Protein AF-S4PIY3-F1 (afdb_monomer)

Secondary structure (DSSP, 8-state):
----EEEEE-----SSPPEEEEEEEEEETTEEEEEEP-TTT-TTEEEETTEEEEES--TTTS-SEEEEEEEETTEEE-

Mean predicted aligned error: 3.89 Å

Solvent-accessible surface area (backbone atoms only — not comparable to full-atom values): 4855 Å² total; per-residue (Å²): 133,86,80,62,58,51,77,49,78,52,87,81,87,56,90,62,71,53,49,62,48,44,25,40,43,47,69,60,90,90,44,81,42,75,46,74,66,52,45,88,81,40,79,46,40,45,80,54,96,42,27,43,32,37,49,67,70,44,77,83,82,64,69,62,54,73,46,54,36,43,36,38,99,87,49,73,48,113

InterPro domains:
  IPR003598 Immunoglobulin subtype 2 [SM00408] (1-75)
  IPR007110 Immunoglobulin-like domain [PS50835] (1-78)
  IPR013783 Immunoglobulin-like fold [G3DSA:2.60.40.10] (1-78)
  IPR036179 Immunoglobulin-like domain superfamily [SSF48726] (4-76)
  IPR051427 Nectin and Nectin-like [PTHR23277] (2-75)

Organism: NCBI:txid116150

Foldseek 3Di:
DDQQKDKDADDDDDVVFWDKWKWWWDDDPNDTDTHTDDCVVPVQWDDDPRMTMGGNDDCVPPPTDMDMWTDDPVGIDD

Radius of gyration: 13.75 Å; Cα contacts (8 Å, |Δi|>4): 126; chains: 1; bounding box: 36×19×43 Å

Sequence (78 aa):
MKKNHVQLTCIAGGYPAPTYKWFREDYQVDNPIFTEIDPLSDSRFILSGGTLMIDKPDAENDNAKYHCTATNKFGVIR

Structure (mmCIF, N/CA/C/O backbone):
data_AF-S4PIY3-F1
#
_entry.id   AF-S4PIY3-F1
#
loop_
_atom_site.group_PDB
_atom_site.id
_atom_site.type_symbol
_atom_site.label_atom_id
_atom_site.label_alt_id
_atom_site.label_comp_id
_atom_site.label_asym_id
_atom_site.label_entity_id
_atom_site.label_seq_id
_atom_site.pdbx_PDB_ins_code
_atom_site.Cartn_x
_atom_site.Cartn_y
_atom_site.Cartn_z
_atom_site.occupancy
_atom_site.B_iso_or_equiv
_atom_site.auth_seq_id
_atom_site.auth_comp_id
_atom_site.auth_asym_id
_atom_site.auth_atom_id
_atom_site.pdbx_PDB_model_num
ATOM 1 N N . MET A 1 1 ? -13.059 -5.994 -25.109 1.00 44.59 1 MET A N 1
ATOM 2 C CA . MET A 1 1 ? -12.002 -5.006 -24.801 1.00 44.59 1 MET A CA 1
ATOM 3 C C . MET A 1 1 ? -11.332 -5.439 -23.506 1.00 44.59 1 MET A C 1
ATOM 5 O O . MET A 1 1 ? -12.022 -5.515 -22.497 1.00 44.59 1 MET A O 1
ATOM 9 N N . LYS A 1 2 ? -10.056 -5.843 -23.533 1.00 53.41 2 LYS A N 1
ATOM 10 C CA . LYS A 1 2 ? -9.344 -6.244 -22.309 1.00 53.41 2 LYS A CA 1
ATOM 11 C C . LYS A 1 2 ? -9.049 -4.980 -21.501 1.00 53.41 2 LYS A C 1
ATOM 13 O O . LYS A 1 2 ? -8.363 -4.096 -22.001 1.00 53.41 2 LYS A O 1
ATOM 18 N N . LYS A 1 3 ? -9.596 -4.876 -20.290 1.00 61.12 3 LYS A N 1
ATOM 19 C CA . LYS A 1 3 ? -9.147 -3.868 -19.327 1.00 61.12 3 LYS A CA 1
ATOM 20 C C . LYS A 1 3 ? -7.742 -4.285 -18.877 1.00 61.12 3 LYS A C 1
ATOM 22 O O . LYS A 1 3 ? -7.591 -5.406 -18.404 1.00 61.12 3 LYS A O 1
ATOM 27 N N . ASN A 1 4 ? -6.736 -3.438 -19.093 1.00 86.94 4 ASN A N 1
ATOM 28 C CA . ASN A 1 4 ? -5.351 -3.718 -18.707 1.00 86.94 4 ASN A CA 1
ATOM 29 C C . ASN A 1 4 ? -5.035 -3.021 -17.379 1.00 86.94 4 ASN A C 1
ATOM 31 O O . ASN A 1 4 ? -4.417 -1.963 -17.369 1.00 86.94 4 ASN A O 1
ATOM 35 N N . HIS A 1 5 ? -5.535 -3.580 -16.281 1.00 93.56 5 HIS A N 1
ATOM 36 C CA . HIS A 1 5 ? -5.231 -3.118 -14.930 1.00 93.56 5 HIS A CA 1
ATOM 37 C C . HIS A 1 5 ? -5.129 -4.317 -13.989 1.00 93.56 5 HIS A C 1
ATOM 39 O O . HIS A 1 5 ? -5.690 -5.382 -14.264 1.00 93.56 5 HIS A O 1
ATOM 45 N N . VAL A 1 6 ? -4.454 -4.119 -12.863 1.00 94.94 6 VAL A N 1
ATOM 46 C CA . VAL A 1 6 ? -4.408 -5.081 -11.755 1.00 94.94 6 VAL A CA 1
ATOM 47 C C . VAL A 1 6 ? -5.000 -4.450 -10.502 1.00 94.94 6 VAL A C 1
ATOM 49 O O . VAL A 1 6 ? -4.950 -3.231 -10.335 1.00 94.94 6 VAL A O 1
ATOM 52 N N . GLN A 1 7 ? -5.596 -5.273 -9.638 1.00 95.94 7 GLN A N 1
ATOM 53 C CA . GLN A 1 7 ? -6.172 -4.833 -8.368 1.00 95.94 7 GLN A CA 1
ATOM 54 C C . GLN A 1 7 ? -5.650 -5.694 -7.226 1.00 95.94 7 GLN A C 1
ATOM 56 O O . GLN A 1 7 ? -5.695 -6.922 -7.294 1.00 95.94 7 GLN A O 1
ATOM 61 N N . LEU A 1 8 ? -5.219 -5.035 -6.158 1.00 96.75 8 LEU A N 1
ATOM 62 C CA . LEU A 1 8 ? -4.829 -5.640 -4.895 1.00 96.75 8 LEU A CA 1
ATOM 63 C C . LEU A 1 8 ? -5.790 -5.128 -3.827 1.00 96.75 8 LEU A C 1
ATOM 65 O O . LEU A 1 8 ? -5.934 -3.922 -3.641 1.00 96.75 8 LEU A O 1
ATOM 69 N N . THR A 1 9 ? -6.495 -6.038 -3.161 1.00 97.19 9 THR A N 1
ATOM 70 C CA . THR A 1 9 ? -7.530 -5.679 -2.183 1.00 97.19 9 THR A CA 1
ATOM 71 C C . THR A 1 9 ? -7.094 -6.087 -0.789 1.00 97.19 9 THR A C 1
ATOM 73 O O . THR A 1 9 ? -6.728 -7.238 -0.564 1.00 97.19 9 THR A O 1
ATOM 76 N N . CYS A 1 10 ? -7.170 -5.143 0.144 1.00 96.56 10 CYS A N 1
ATOM 77 C CA . CYS A 1 10 ? -6.934 -5.362 1.561 1.00 96.56 10 CYS A CA 1
ATOM 78 C C . CYS A 1 10 ? -8.243 -5.182 2.328 1.00 96.56 10 CYS A C 1
ATOM 80 O O . CYS A 1 10 ? -8.958 -4.204 2.109 1.00 96.56 10 CYS A O 1
ATOM 82 N N . ILE A 1 11 ? -8.565 -6.128 3.212 1.00 95.75 11 ILE A N 1
ATOM 83 C CA . ILE A 1 11 ? -9.821 -6.136 3.966 1.00 95.75 11 ILE A CA 1
ATOM 84 C C . ILE A 1 11 ? -9.500 -6.259 5.452 1.00 95.75 11 ILE A C 1
ATOM 86 O O . ILE A 1 11 ? -8.905 -7.239 5.889 1.00 95.75 11 ILE A O 1
ATOM 90 N N . ALA A 1 12 ? -9.943 -5.275 6.227 1.00 96.06 12 ALA A N 1
ATOM 91 C CA . ALA A 1 12 ? -9.859 -5.253 7.677 1.00 96.06 12 ALA A CA 1
ATOM 92 C C . ALA A 1 12 ? -11.176 -4.748 8.282 1.00 96.06 12 ALA A C 1
ATOM 94 O O . ALA A 1 12 ? -11.819 -3.829 7.769 1.00 96.06 12 ALA A O 1
ATOM 95 N N . GLY A 1 13 ? -11.572 -5.354 9.401 1.00 94.81 13 GLY A N 1
ATOM 96 C CA . GLY A 1 13 ? -12.714 -4.927 10.205 1.00 94.81 13 GLY A CA 1
ATOM 97 C C . GLY A 1 13 ? -12.260 -4.186 11.459 1.00 94.81 13 GLY A C 1
ATOM 98 O O . GLY A 1 13 ? -11.238 -4.522 12.051 1.00 94.81 13 GLY A O 1
ATOM 99 N N . GLY A 1 14 ? -13.031 -3.191 11.892 1.00 95.38 14 GLY A N 1
ATOM 100 C CA . GLY A 1 14 ? -12.765 -2.469 13.133 1.00 95.38 14 GLY A CA 1
ATOM 101 C C . GLY A 1 14 ? -13.807 -1.393 13.417 1.00 95.38 14 GLY A C 1
ATOM 102 O O . GLY A 1 14 ? -14.481 -0.918 12.504 1.00 95.38 14 GLY A O 1
ATOM 103 N N . TYR A 1 15 ? -13.930 -1.004 14.688 1.00 95.75 15 TYR A N 1
ATOM 104 C CA . TYR A 1 15 ? -14.740 0.139 15.106 1.00 95.75 15 TYR A CA 1
ATOM 105 C C . TYR A 1 15 ? -13.894 1.101 15.955 1.00 95.75 15 TYR A C 1
ATOM 107 O O . TYR A 1 15 ? -13.465 0.713 17.043 1.00 95.75 15 TYR A O 1
ATOM 115 N N . PRO A 1 16 ? -13.646 2.349 15.512 1.00 97.06 16 PRO A N 1
ATOM 116 C CA . PRO A 1 16 ? -14.042 2.955 14.235 1.00 97.06 16 PRO A CA 1
ATOM 117 C C . PRO A 1 16 ? -13.496 2.219 13.005 1.00 97.06 16 PRO A C 1
ATOM 119 O O . PRO A 1 16 ? -12.490 1.511 13.108 1.00 97.06 16 PRO A O 1
ATOM 122 N N . ALA A 1 17 ? -14.163 2.410 11.862 1.00 96.38 17 ALA A N 1
ATOM 123 C CA . ALA A 1 17 ? -13.740 1.838 10.587 1.00 96.38 17 ALA A CA 1
ATOM 124 C C . ALA A 1 17 ? -12.290 2.252 10.267 1.00 96.38 17 ALA A C 1
ATOM 126 O O . ALA A 1 17 ? -11.947 3.424 10.460 1.00 96.38 17 ALA A O 1
ATOM 127 N N . PRO A 1 18 ? -11.432 1.317 9.821 1.00 97.31 18 PRO A N 1
ATOM 128 C CA . PRO A 1 18 ? -10.036 1.623 9.564 1.00 97.31 18 PRO A CA 1
ATOM 129 C C . PRO A 1 18 ? -9.853 2.415 8.265 1.00 97.31 18 PRO A C 1
ATOM 131 O O . PRO A 1 18 ? -10.624 2.283 7.313 1.00 97.31 18 PRO A O 1
ATOM 134 N N . THR A 1 19 ? -8.789 3.208 8.215 1.00 96.62 19 THR A N 1
ATOM 135 C CA . THR A 1 19 ? -8.250 3.799 6.989 1.00 96.62 19 THR A CA 1
ATOM 136 C C . THR A 1 19 ? -7.115 2.936 6.457 1.00 96.62 19 THR A C 1
ATOM 138 O O . THR A 1 19 ? -6.453 2.234 7.221 1.00 96.62 19 THR A O 1
ATOM 141 N N . TYR A 1 20 ? -6.893 2.981 5.144 1.00 97.06 20 TYR A N 1
ATOM 142 C CA . TYR A 1 20 ? -5.910 2.133 4.478 1.00 97.06 20 TYR A CA 1
ATOM 143 C C . TYR A 1 20 ? -4.793 2.956 3.856 1.00 97.06 20 TYR A C 1
ATOM 145 O O . TYR A 1 20 ? -5.047 4.013 3.277 1.00 97.06 20 TYR A O 1
ATOM 153 N N . LYS A 1 21 ? -3.578 2.420 3.922 1.00 97.00 21 LYS A N 1
ATOM 154 C CA . LYS A 1 21 ? -2.420 2.887 3.159 1.00 97.00 21 LYS A CA 1
ATOM 155 C C . LYS A 1 21 ? -1.791 1.711 2.436 1.00 97.00 21 LYS A C 1
ATOM 157 O O . LYS A 1 21 ? -1.866 0.586 2.922 1.00 97.00 21 LYS A O 1
ATOM 162 N N . TRP A 1 22 ? -1.173 1.977 1.295 1.00 97.81 22 TRP A N 1
ATOM 163 C CA . TRP A 1 22 ? -0.457 0.972 0.520 1.00 97.81 22 TRP A CA 1
ATOM 164 C C . TRP A 1 22 ? 1.011 1.339 0.416 1.00 97.81 22 TRP A C 1
ATOM 166 O O . TRP A 1 22 ? 1.360 2.509 0.305 1.00 97.81 22 TRP A O 1
ATOM 176 N N . PHE A 1 23 ? 1.858 0.322 0.451 1.00 97.12 23 PHE A N 1
ATOM 177 C CA . PHE A 1 23 ? 3.300 0.447 0.404 1.00 97.12 23 PHE A CA 1
ATOM 178 C C . PHE A 1 23 ? 3.847 -0.502 -0.643 1.00 97.12 23 PHE A C 1
ATOM 180 O O . PHE A 1 23 ? 3.442 -1.664 -0.708 1.00 97.12 23 PHE A O 1
ATOM 187 N N . ARG A 1 24 ? 4.806 -0.013 -1.415 1.00 95.81 24 ARG A N 1
ATOM 188 C CA . ARG A 1 24 ? 5.667 -0.837 -2.250 1.00 95.81 24 ARG A CA 1
ATOM 189 C C . ARG A 1 24 ? 6.902 -1.222 -1.441 1.00 95.81 24 ARG A C 1
ATOM 191 O O . ARG A 1 24 ? 7.477 -0.379 -0.757 1.00 95.81 24 ARG A O 1
ATOM 198 N N . GLU A 1 25 ? 7.263 -2.496 -1.478 1.00 95.12 25 GLU A N 1
ATOM 199 C CA . GLU A 1 25 ? 8.508 -3.017 -0.924 1.00 95.12 25 GLU A CA 1
ATOM 200 C C . GLU A 1 25 ? 9.545 -3.120 -2.041 1.00 95.12 25 GLU A C 1
ATOM 202 O O . GLU A 1 25 ? 9.391 -3.909 -2.975 1.00 95.12 25 GLU A O 1
ATOM 207 N N . ASP A 1 26 ? 10.604 -2.335 -1.899 1.00 92.12 26 ASP A N 1
ATOM 208 C CA . ASP A 1 26 ? 11.820 -2.413 -2.698 1.00 92.12 26 ASP A CA 1
ATOM 209 C C . ASP A 1 26 ? 12.976 -2.907 -1.815 1.00 92.12 26 ASP A C 1
ATOM 211 O O . ASP A 1 26 ? 12.864 -2.945 -0.588 1.00 92.12 26 ASP A O 1
ATOM 215 N N . TYR A 1 27 ? 14.106 -3.269 -2.418 1.00 89.19 27 TYR A N 1
ATOM 216 C CA . TYR A 1 27 ? 15.309 -3.676 -1.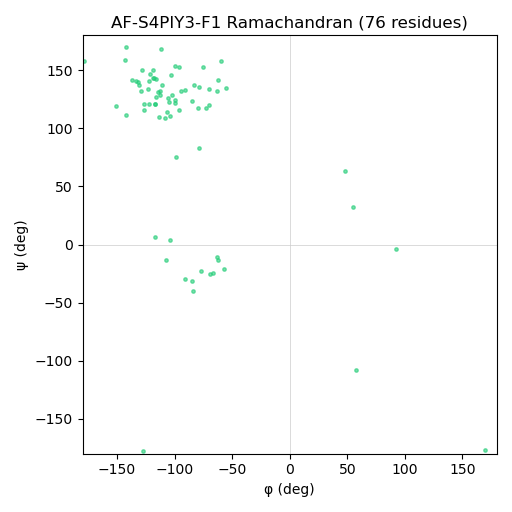687 1.00 89.19 27 TYR A CA 1
ATOM 217 C C . TYR A 1 27 ? 16.439 -2.685 -1.963 1.00 89.19 27 TYR A C 1
ATOM 219 O O . TYR A 1 27 ? 16.773 -2.422 -3.118 1.00 89.19 27 TYR A O 1
ATOM 227 N N . GLN A 1 28 ? 17.049 -2.146 -0.906 1.00 87.94 28 GLN A N 1
ATOM 228 C CA . GLN A 1 28 ? 18.361 -1.505 -1.004 1.00 87.94 28 GLN A CA 1
ATOM 229 C C . GLN A 1 28 ? 19.397 -2.413 -0.362 1.00 87.94 28 GLN A C 1
ATOM 231 O O . GLN A 1 28 ? 19.382 -2.635 0.852 1.00 87.94 28 GLN A O 1
ATOM 236 N N . VAL A 1 29 ? 20.308 -2.915 -1.198 1.00 87.75 29 VAL A N 1
ATOM 237 C CA . VAL A 1 29 ? 21.227 -3.997 -0.832 1.00 87.75 29 VAL A CA 1
ATOM 238 C C . VAL A 1 29 ? 20.392 -5.203 -0.382 1.00 87.75 29 VAL A C 1
ATOM 240 O O . VAL A 1 29 ? 19.684 -5.768 -1.210 1.00 87.75 29 VAL A O 1
ATOM 243 N N . ASP A 1 30 ? 20.373 -5.509 0.915 1.00 88.44 30 ASP A N 1
ATOM 244 C CA . ASP A 1 30 ? 19.629 -6.629 1.500 1.00 88.44 30 ASP A CA 1
ATOM 245 C C . ASP A 1 30 ? 18.534 -6.177 2.483 1.00 88.44 30 ASP A C 1
ATOM 247 O O . ASP A 1 30 ? 17.904 -7.003 3.142 1.00 88.44 30 ASP A O 1
ATOM 251 N N . ASN A 1 31 ? 18.291 -4.866 2.603 1.00 91.69 31 ASN A N 1
ATOM 252 C CA . ASN A 1 31 ? 17.280 -4.332 3.512 1.00 91.69 31 ASN A CA 1
ATOM 253 C C . ASN A 1 31 ? 16.008 -3.935 2.749 1.00 91.69 31 ASN A C 1
ATOM 255 O O . ASN A 1 31 ? 16.098 -3.165 1.784 1.00 91.69 31 ASN A O 1
ATOM 259 N N . PRO A 1 32 ? 14.822 -4.405 3.183 1.00 91.44 32 PRO A N 1
ATOM 260 C CA . PRO A 1 32 ? 13.567 -3.984 2.586 1.00 91.44 32 PRO A CA 1
ATOM 261 C C . PRO A 1 32 ? 13.274 -2.524 2.944 1.00 91.44 32 PRO A C 1
ATOM 263 O O . PRO A 1 32 ? 13.369 -2.111 4.103 1.00 91.44 32 PRO A O 1
ATOM 266 N N . ILE A 1 33 ? 12.881 -1.749 1.939 1.00 94.31 33 ILE A N 1
ATOM 267 C CA . ILE A 1 33 ? 12.402 -0.376 2.072 1.00 94.31 33 ILE A CA 1
ATOM 268 C C . ILE A 1 33 ? 10.941 -0.344 1.667 1.00 94.31 33 ILE A C 1
ATOM 270 O O . ILE A 1 33 ? 10.561 -0.844 0.612 1.00 94.31 33 ILE A O 1
ATOM 274 N N . PHE A 1 34 ? 10.124 0.274 2.513 1.00 94.31 34 PHE A N 1
ATOM 275 C CA . PHE A 1 34 ? 8.693 0.403 2.287 1.00 94.31 34 PHE A CA 1
ATOM 276 C C . PHE A 1 34 ? 8.352 1.846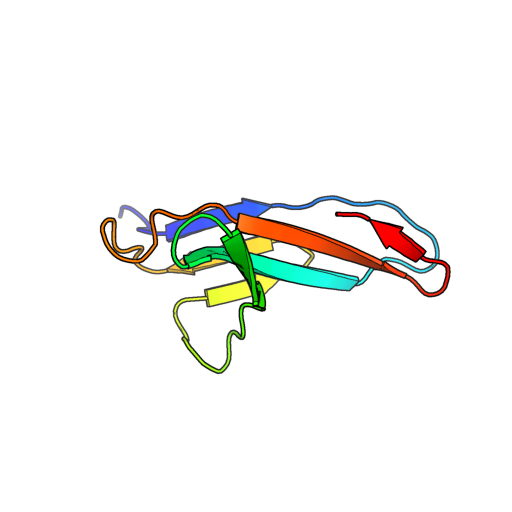 1.941 1.00 94.31 34 PHE A C 1
ATOM 278 O O . PHE A 1 34 ? 8.382 2.721 2.806 1.00 94.31 34 PHE A O 1
ATOM 285 N N . THR A 1 35 ? 7.998 2.079 0.684 1.00 95.44 35 THR A N 1
ATOM 286 C CA . THR A 1 35 ? 7.610 3.398 0.180 1.00 95.44 35 THR A CA 1
ATOM 287 C C . THR A 1 35 ? 6.091 3.480 0.130 1.00 95.44 35 THR A C 1
ATOM 289 O O . THR A 1 35 ? 5.455 2.643 -0.511 1.00 95.44 35 THR A O 1
ATOM 292 N N . GLU A 1 36 ? 5.495 4.454 0.824 1.00 96.69 36 GLU A N 1
ATOM 293 C CA 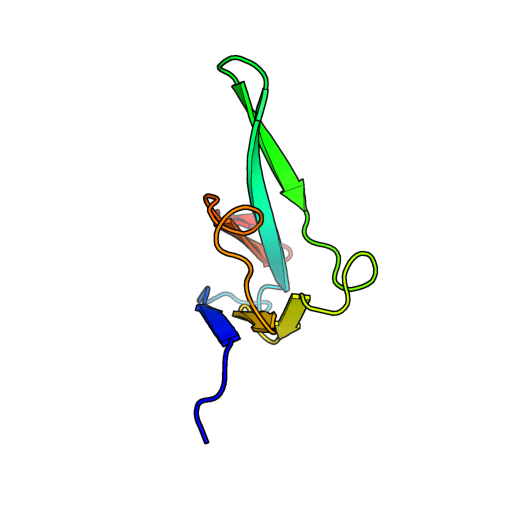. GLU A 1 36 ? 4.049 4.700 0.741 1.00 96.69 36 GLU A CA 1
ATOM 294 C C . GLU A 1 36 ? 3.680 5.107 -0.689 1.00 96.69 36 GLU A C 1
ATOM 296 O O . GLU A 1 36 ? 4.332 5.956 -1.294 1.00 96.69 36 GLU A O 1
ATOM 301 N N . ILE A 1 37 ? 2.642 4.482 -1.236 1.00 96.50 37 ILE A N 1
ATOM 302 C CA . ILE A 1 37 ? 2.131 4.799 -2.563 1.00 96.50 37 ILE A CA 1
ATOM 303 C C . ILE A 1 37 ? 1.270 6.046 -2.455 1.00 96.50 37 ILE A C 1
ATOM 305 O O . ILE A 1 37 ? 0.221 6.033 -1.810 1.00 96.50 37 ILE A O 1
ATOM 309 N N . ASP A 1 38 ? 1.706 7.096 -3.139 1.00 94.44 38 ASP A N 1
ATOM 310 C CA . ASP A 1 38 ? 0.972 8.341 -3.284 1.00 94.44 38 ASP A CA 1
ATOM 311 C C . ASP A 1 38 ? 0.342 8.432 -4.689 1.00 94.44 38 ASP A C 1
ATOM 313 O O . ASP A 1 38 ? 1.065 8.612 -5.674 1.00 94.44 38 ASP A O 1
ATOM 317 N N . PRO A 1 39 ? -0.997 8.348 -4.808 1.00 92.56 39 PRO A N 1
ATOM 318 C CA . PRO A 1 39 ? -1.710 8.531 -6.075 1.00 92.56 39 PRO A CA 1
ATOM 319 C C . PRO A 1 39 ? -1.458 9.880 -6.760 1.00 92.56 39 PRO A C 1
ATOM 321 O O . PRO A 1 39 ? -1.693 10.008 -7.960 1.00 92.56 39 PRO A O 1
ATOM 324 N N . LEU A 1 40 ? -1.011 10.902 -6.021 1.00 93.00 40 LEU A N 1
ATOM 325 C CA . LEU A 1 40 ? -0.662 12.203 -6.598 1.00 93.00 40 LEU A CA 1
ATOM 326 C C . LEU A 1 40 ? 0.695 12.175 -7.311 1.00 93.00 40 LEU A C 1
ATOM 328 O O . LEU A 1 40 ? 0.936 13.003 -8.188 1.00 93.00 40 LEU A O 1
ATOM 332 N N . SER A 1 41 ? 1.560 11.223 -6.954 1.00 93.50 41 SER A N 1
ATOM 333 C CA . SER A 1 41 ? 2.891 11.063 -7.542 1.00 93.50 41 SER A CA 1
ATOM 334 C C . SER A 1 41 ? 2.867 10.248 -8.841 1.00 93.50 41 SER A C 1
ATOM 336 O O . SER A 1 41 ? 3.659 10.511 -9.743 1.00 93.50 41 SER A O 1
ATOM 338 N N . ASP A 1 42 ? 1.942 9.292 -8.972 1.00 94.12 42 ASP A N 1
ATOM 339 C CA . ASP A 1 42 ? 1.693 8.546 -10.211 1.00 94.12 42 ASP A CA 1
ATOM 340 C C . ASP A 1 42 ? 0.189 8.288 -10.385 1.00 94.12 42 ASP A C 1
ATOM 342 O O . ASP A 1 42 ? -0.419 7.490 -9.671 1.00 94.12 42 ASP A O 1
ATOM 346 N N . SER A 1 43 ? -0.400 8.939 -11.393 1.00 94.44 43 SER A N 1
ATOM 347 C CA . SER A 1 43 ? -1.832 8.848 -11.715 1.00 94.44 43 SER A CA 1
ATOM 348 C C . SER A 1 43 ? -2.323 7.450 -12.117 1.00 94.44 43 SER A C 1
ATOM 350 O O . SER A 1 43 ? -3.533 7.228 -12.171 1.00 94.44 43 SER A O 1
ATOM 352 N N . ARG A 1 44 ? -1.416 6.504 -12.413 1.00 95.56 44 ARG A N 1
ATOM 353 C CA . ARG A 1 44 ? -1.770 5.096 -12.656 1.00 95.56 44 ARG A CA 1
ATOM 354 C C . ARG A 1 44 ? -2.247 4.402 -11.384 1.00 95.56 44 ARG A C 1
ATOM 356 O O . ARG A 1 44 ? -2.988 3.422 -11.481 1.00 95.56 44 ARG A O 1
ATOM 363 N N . PHE A 1 45 ? -1.828 4.884 -10.212 1.00 96.31 45 PHE A N 1
ATOM 364 C CA . PHE A 1 45 ? -2.243 4.339 -8.928 1.00 96.31 45 PHE A CA 1
ATOM 365 C C . PHE A 1 45 ? -3.565 4.951 -8.478 1.00 96.31 45 PHE A C 1
ATOM 367 O O . PHE A 1 45 ? -3.700 6.160 -8.314 1.00 96.31 45 PHE A O 1
ATOM 374 N N . ILE A 1 46 ? -4.551 4.093 -8.229 1.00 96.06 46 ILE A N 1
ATOM 375 C CA . ILE A 1 46 ? -5.875 4.492 -7.755 1.00 96.06 46 ILE A CA 1
ATOM 376 C C . ILE A 1 46 ? -6.145 3.766 -6.438 1.00 96.06 46 ILE A C 1
ATOM 378 O O . ILE A 1 46 ? -6.151 2.535 -6.388 1.00 96.06 46 ILE A O 1
ATOM 382 N N . LEU A 1 47 ? -6.388 4.532 -5.372 1.00 95.62 47 LEU A N 1
ATOM 383 C CA . LEU A 1 47 ? -6.709 4.015 -4.041 1.00 95.62 47 LEU A CA 1
ATOM 384 C C . LEU A 1 47 ? -8.197 4.200 -3.732 1.00 95.62 47 LEU A C 1
ATOM 386 O O . LEU A 1 47 ? -8.720 5.311 -3.796 1.00 95.62 47 LEU A O 1
ATOM 390 N N . SER A 1 48 ? -8.887 3.116 -3.369 1.00 93.94 48 SER A N 1
ATOM 391 C CA . SER A 1 48 ? -10.308 3.158 -3.001 1.00 93.94 48 SER A CA 1
ATOM 392 C C . SER A 1 48 ? -10.675 2.065 -1.999 1.00 93.94 48 SER A C 1
ATOM 394 O O . SER A 1 48 ? -10.527 0.882 -2.288 1.00 93.94 48 SER A O 1
ATOM 396 N N . GLY A 1 49 ? -11.158 2.446 -0.810 1.00 84.81 49 GLY A N 1
ATOM 397 C CA . GLY A 1 49 ? -11.755 1.511 0.159 1.00 84.81 49 GLY A CA 1
ATOM 398 C C . GLY A 1 49 ? -10.871 0.322 0.568 1.00 84.81 49 GLY A C 1
ATOM 399 O O . GLY A 1 49 ? -11.397 -0.762 0.791 1.00 84.81 49 GLY A O 1
ATOM 400 N N . GLY A 1 50 ? -9.545 0.501 0.610 1.00 94.94 50 GLY A N 1
ATOM 401 C CA . GLY A 1 50 ? -8.570 -0.569 0.883 1.00 94.94 50 GLY A CA 1
ATOM 402 C C . GLY A 1 50 ? -8.027 -1.280 -0.359 1.00 94.94 50 GLY A C 1
ATOM 403 O O . GLY A 1 50 ? -7.105 -2.086 -0.255 1.00 94.94 50 GLY A O 1
ATOM 404 N N . THR A 1 51 ? -8.529 -0.939 -1.542 1.00 97.44 51 THR A N 1
ATOM 405 C CA . THR A 1 51 ? -8.053 -1.459 -2.827 1.00 97.44 51 THR A CA 1
ATOM 406 C C . THR A 1 51 ? -7.025 -0.521 -3.445 1.00 97.44 51 THR A C 1
ATOM 408 O O . THR A 1 51 ? -7.273 0.680 -3.551 1.00 97.44 51 THR A O 1
ATOM 411 N N . LEU A 1 52 ? -5.907 -1.087 -3.895 1.00 97.75 52 LEU A N 1
ATOM 412 C CA . LEU A 1 52 ? -4.966 -0.466 -4.819 1.00 97.75 52 LEU A CA 1
ATOM 413 C C . LEU A 1 52 ? -5.224 -1.008 -6.223 1.00 97.75 52 LEU A C 1
ATOM 415 O O . LEU A 1 52 ? -5.198 -2.218 -6.443 1.00 97.75 52 LEU A O 1
ATOM 419 N N . MET A 1 53 ? -5.462 -0.117 -7.177 1.00 97.00 53 MET A N 1
ATOM 420 C CA . MET A 1 53 ? -5.496 -0.434 -8.601 1.00 97.00 53 MET A CA 1
ATOM 421 C C . MET A 1 53 ? -4.299 0.214 -9.294 1.00 97.00 53 MET A C 1
ATOM 423 O O . MET A 1 53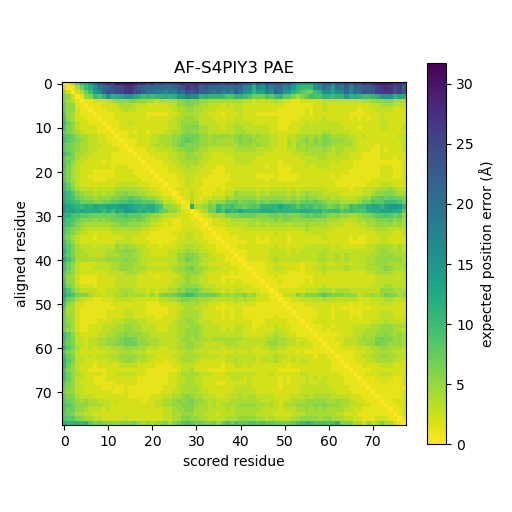 ? -3.989 1.373 -9.028 1.00 97.00 53 MET A O 1
ATOM 427 N N . ILE A 1 54 ? -3.663 -0.537 -10.192 1.00 96.75 54 ILE A N 1
ATOM 428 C CA . ILE A 1 54 ? -2.603 -0.048 -11.079 1.00 96.75 54 ILE A CA 1
ATOM 429 C C . ILE A 1 54 ? -3.145 -0.110 -12.509 1.00 96.75 54 ILE A C 1
ATOM 431 O O . ILE A 1 54 ? -3.374 -1.206 -13.036 1.00 96.75 54 ILE A O 1
ATOM 435 N N . ASP A 1 55 ? -3.407 1.048 -13.118 1.00 95.69 55 ASP A N 1
ATOM 436 C CA . ASP A 1 55 ? -3.797 1.141 -14.530 1.00 95.69 55 ASP A CA 1
ATOM 437 C C . ASP 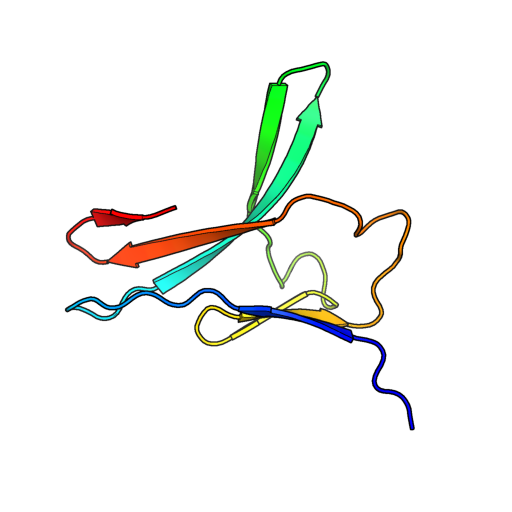A 1 55 ? -2.570 1.009 -15.436 1.00 95.69 55 ASP A C 1
ATOM 439 O O . ASP A 1 55 ? -1.537 1.626 -15.183 1.00 95.69 55 ASP A O 1
ATOM 443 N N . LYS A 1 56 ? -2.693 0.219 -16.510 1.00 94.06 56 LYS A N 1
ATOM 444 C CA . LYS A 1 56 ? -1.605 -0.073 -17.462 1.00 94.06 56 LYS A CA 1
ATOM 445 C C . LYS A 1 56 ? -0.308 -0.470 -16.732 1.00 94.06 56 LYS A C 1
ATOM 447 O O . LYS A 1 56 ? 0.684 0.259 -16.818 1.00 94.06 56 LYS A O 1
ATOM 452 N N . PRO A 1 57 ? -0.323 -1.596 -15.996 1.00 94.75 57 PRO A N 1
ATOM 453 C CA . PRO A 1 57 ? 0.844 -2.048 -15.257 1.00 94.75 57 PRO A CA 1
ATOM 454 C C . PRO A 1 57 ? 1.998 -2.350 -16.215 1.00 94.75 57 PRO A C 1
ATOM 456 O O . PRO A 1 57 ? 1.793 -2.904 -17.300 1.00 94.75 57 PRO A O 1
ATOM 459 N N . ASP A 1 58 ? 3.200 -1.999 -15.784 1.00 93.69 58 ASP A N 1
ATOM 460 C CA . ASP A 1 58 ? 4.451 -2.281 -16.466 1.00 93.69 58 ASP A CA 1
ATOM 461 C C . ASP A 1 58 ? 5.182 -3.415 -15.739 1.00 93.69 58 ASP A C 1
ATOM 463 O O . ASP A 1 58 ? 5.441 -3.339 -14.540 1.00 93.69 58 ASP A O 1
ATOM 467 N N . ALA A 1 59 ? 5.487 -4.496 -16.457 1.00 91.12 59 ALA A N 1
ATOM 468 C CA . ALA A 1 59 ? 6.018 -5.713 -15.845 1.00 91.12 59 ALA A CA 1
ATOM 469 C C . ALA A 1 59 ? 7.423 -5.539 -15.245 1.00 91.12 59 ALA A C 1
ATOM 471 O O . ALA A 1 59 ? 7.776 -6.288 -14.340 1.00 91.12 59 ALA A O 1
ATOM 472 N N . GLU A 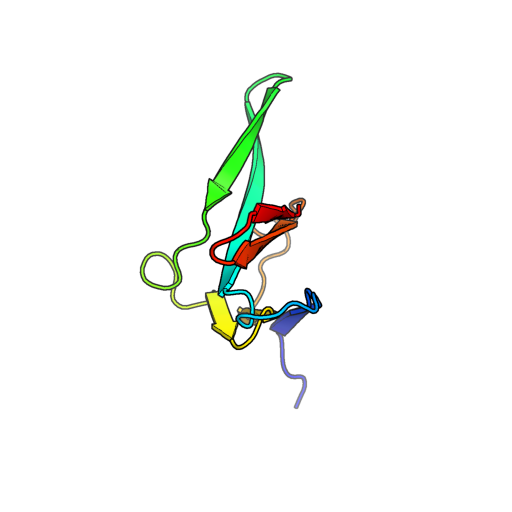1 60 ? 8.208 -4.573 -15.722 1.00 91.06 60 GLU A N 1
ATOM 473 C CA . GLU A 1 60 ? 9.549 -4.303 -15.197 1.00 91.06 60 GLU A CA 1
ATOM 474 C C . GLU A 1 60 ? 9.479 -3.395 -13.961 1.00 91.06 60 GLU A C 1
ATOM 476 O O . GLU A 1 60 ? 10.179 -3.619 -12.977 1.00 91.06 60 GLU A O 1
ATOM 481 N N . ASN A 1 61 ? 8.603 -2.385 -13.983 1.00 91.25 61 ASN A N 1
ATOM 482 C CA . ASN A 1 61 ? 8.534 -1.368 -12.934 1.00 91.25 61 ASN A CA 1
ATOM 483 C C . ASN A 1 61 ? 7.571 -1.704 -11.790 1.00 91.25 61 ASN A C 1
ATOM 485 O O . ASN A 1 61 ? 7.808 -1.261 -10.666 1.00 91.25 61 ASN A O 1
ATOM 489 N N . ASP A 1 62 ? 6.499 -2.454 -12.054 1.00 93.62 62 ASP A N 1
ATOM 490 C CA . ASP A 1 62 ? 5.446 -2.767 -11.078 1.00 93.62 62 ASP A CA 1
ATOM 491 C C . ASP A 1 62 ? 5.550 -4.212 -10.535 1.00 93.62 62 ASP A C 1
ATOM 493 O O . ASP A 1 62 ? 4.717 -4.653 -9.740 1.00 93.62 62 ASP A O 1
ATOM 497 N N . ASN A 1 63 ? 6.580 -4.971 -10.931 1.00 92.56 63 ASN A N 1
ATOM 498 C CA . ASN A 1 63 ? 6.895 -6.274 -10.340 1.00 92.56 63 ASN A CA 1
ATOM 499 C C . ASN A 1 63 ? 7.627 -6.089 -9.006 1.00 92.56 63 ASN A C 1
ATOM 501 O O . ASN A 1 63 ? 8.853 -6.116 -8.920 1.00 92.56 63 ASN A O 1
ATOM 505 N N . ALA A 1 64 ? 6.836 -5.867 -7.962 1.00 92.81 64 ALA A N 1
ATOM 506 C CA . ALA A 1 64 ? 7.303 -5.691 -6.598 1.00 92.81 64 ALA A CA 1
ATOM 507 C C . ALA A 1 64 ? 6.345 -6.361 -5.605 1.00 92.81 64 ALA A C 1
ATOM 509 O O . ALA A 1 64 ? 5.234 -6.780 -5.946 1.00 92.81 64 ALA A O 1
ATOM 510 N N . LYS A 1 65 ? 6.766 -6.452 -4.341 1.00 94.94 65 LYS A N 1
ATOM 511 C CA . LYS A 1 65 ? 5.864 -6.825 -3.247 1.00 94.94 65 LYS A CA 1
ATOM 512 C C . LYS A 1 65 ? 5.109 -5.584 -2.780 1.00 94.94 65 LYS A C 1
ATOM 514 O O . LYS A 1 65 ? 5.690 -4.516 -2.614 1.00 94.94 65 LYS A O 1
ATOM 519 N N . TYR A 1 66 ? 3.816 -5.741 -2.529 1.00 96.12 66 TYR A N 1
ATOM 520 C CA . TYR A 1 66 ? 2.944 -4.665 -2.067 1.00 96.12 66 TYR A CA 1
ATOM 521 C C . TYR A 1 66 ? 2.300 -5.050 -0.742 1.00 96.12 66 TYR A C 1
ATOM 523 O O . TYR A 1 66 ? 1.882 -6.192 -0.559 1.00 96.12 66 TYR A O 1
ATOM 531 N N . HIS A 1 67 ? 2.189 -4.085 0.165 1.00 95.44 67 HIS A N 1
ATOM 532 C CA . HIS A 1 67 ? 1.629 -4.279 1.500 1.00 95.44 67 HIS A CA 1
ATOM 533 C C . HIS A 1 67 ? 0.609 -3.199 1.799 1.00 95.44 67 HIS A C 1
ATOM 535 O O . HIS A 1 67 ? 0.847 -2.029 1.504 1.00 95.44 67 HIS A O 1
ATOM 541 N N . CYS A 1 68 ? -0.494 -3.570 2.437 1.00 97.00 68 CYS A N 1
ATOM 542 C CA . CYS A 1 68 ? -1.422 -2.604 2.998 1.00 97.00 68 CYS A CA 1
ATOM 543 C C . CYS A 1 68 ? -1.182 -2.446 4.498 1.00 97.00 68 CYS A C 1
ATOM 545 O O . CYS A 1 68 ? -0.735 -3.370 5.171 1.00 97.00 68 CYS A O 1
ATOM 547 N N . THR A 1 69 ? -1.535 -1.288 5.038 1.00 97.19 69 THR A N 1
ATOM 548 C CA . THR A 1 69 ? -1.818 -1.154 6.465 1.00 97.19 69 THR A CA 1
ATOM 549 C C . THR A 1 69 ? -3.255 -0.710 6.645 1.00 97.19 69 THR A C 1
ATOM 551 O O . THR A 1 69 ? -3.769 0.074 5.844 1.00 97.19 69 THR A O 1
ATOM 554 N N . ALA A 1 70 ? -3.904 -1.217 7.689 1.00 98.00 70 ALA A N 1
ATOM 555 C CA . ALA A 1 70 ? -5.220 -0.766 8.112 1.00 98.00 70 ALA A CA 1
ATOM 556 C C . ALA A 1 70 ? -5.114 -0.175 9.520 1.00 98.00 70 ALA A C 1
ATOM 558 O O . ALA A 1 70 ? -4.690 -0.853 10.458 1.00 98.00 70 ALA A O 1
ATOM 559 N N . THR A 1 71 ? -5.492 1.094 9.663 1.00 97.44 71 THR A N 1
ATOM 560 C CA . THR A 1 71 ? -5.295 1.876 10.888 1.00 97.44 71 THR A CA 1
ATOM 561 C C . THR A 1 71 ? -6.620 2.40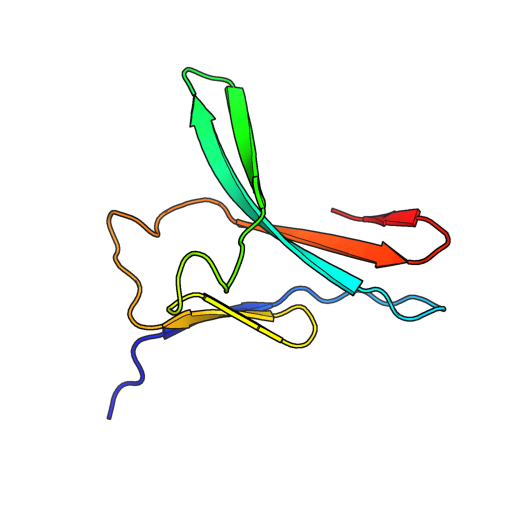9 11.399 1.00 97.44 71 THR A C 1
ATOM 563 O O . THR A 1 71 ? -7.390 3.005 10.652 1.00 97.44 71 THR A O 1
ATOM 566 N N . ASN A 1 72 ? -6.875 2.270 12.695 1.00 96.88 72 ASN A N 1
ATOM 567 C CA . ASN A 1 72 ? -7.923 3.017 13.381 1.00 96.88 72 ASN A CA 1
ATOM 568 C C . ASN A 1 72 ? -7.343 3.722 14.617 1.00 96.88 72 ASN A C 1
ATOM 570 O O . ASN A 1 72 ? -6.151 3.640 14.903 1.00 96.88 72 ASN A O 1
ATOM 574 N N . LYS A 1 73 ? -8.189 4.421 15.383 1.00 97.31 73 LYS A N 1
ATOM 575 C CA . LYS A 1 73 ? -7.737 5.166 16.574 1.00 97.31 73 L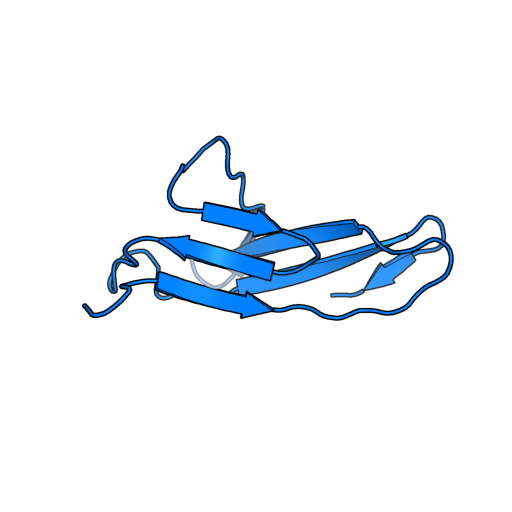YS A CA 1
ATOM 576 C C . LYS A 1 73 ? -7.152 4.294 17.698 1.00 97.31 73 LYS A C 1
ATOM 578 O O . LYS A 1 73 ? -6.632 4.842 18.661 1.00 97.31 73 LYS A O 1
ATOM 583 N N . PHE A 1 74 ? -7.297 2.974 17.615 1.00 97.19 74 PHE A N 1
ATOM 584 C CA . PHE A 1 74 ? -6.857 2.024 18.634 1.00 97.19 74 PHE A CA 1
ATOM 585 C C . PHE A 1 74 ? -5.628 1.213 18.212 1.00 97.19 74 PHE A C 1
ATOM 587 O O . PHE A 1 74 ? -5.016 0.578 19.066 1.00 97.19 74 PHE A O 1
ATOM 594 N N . GLY A 1 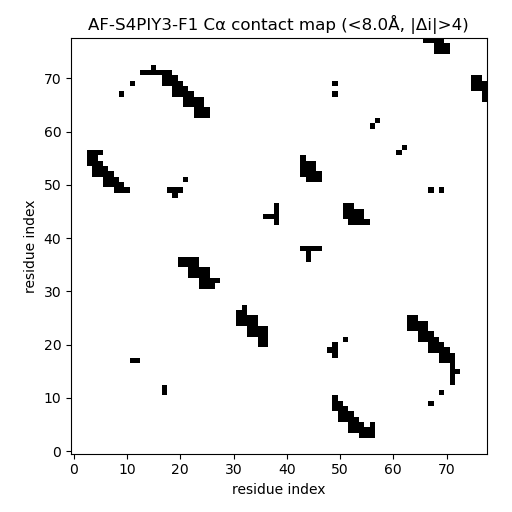75 ? -5.250 1.226 16.933 1.00 96.44 75 GLY A N 1
ATOM 595 C CA . GLY A 1 75 ? -4.079 0.495 16.468 1.00 96.44 75 GLY A CA 1
ATOM 596 C C . GLY A 1 75 ? -3.946 0.418 14.952 1.00 96.44 75 GLY A C 1
ATOM 597 O O . GLY A 1 75 ? -4.739 0.985 14.198 1.00 96.44 75 GLY A O 1
ATOM 598 N N . VAL A 1 76 ? -2.917 -0.314 14.529 1.00 96.56 76 VAL A N 1
ATOM 599 C CA . VAL A 1 76 ? -2.573 -0.577 13.130 1.00 96.56 76 VAL A CA 1
ATOM 600 C C . VAL A 1 76 ? -2.283 -2.063 12.943 1.00 96.56 76 VAL A C 1
ATOM 602 O O . VAL A 1 76 ? -1.656 -2.681 13.803 1.00 96.56 76 VAL A O 1
ATOM 605 N N . ILE A 1 77 ? -2.729 -2.625 11.822 1.00 94.38 77 ILE A N 1
ATOM 606 C CA . ILE A 1 77 ? -2.344 -3.963 11.367 1.00 94.38 77 ILE A CA 1
ATOM 607 C C . ILE A 1 77 ? -1.699 -3.869 9.982 1.00 94.38 77 ILE A C 1
ATOM 609 O O . ILE A 1 77 ? -2.060 -2.994 9.185 1.00 94.38 77 ILE A O 1
ATOM 613 N N . ARG A 1 78 ? -0.730 -4.748 9.733 1.00 88.31 78 ARG A N 1
ATOM 614 C CA . ARG A 1 78 ? 0.026 -4.879 8.490 1.00 88.31 78 ARG A CA 1
ATOM 615 C C . ARG A 1 78 ? 0.215 -6.355 8.178 1.00 88.31 78 ARG A C 1
ATOM 617 O O . ARG A 1 78 ? 0.500 -7.096 9.144 1.00 88.31 78 ARG A O 1
#

pLDDT: mean 93.0, std 8.57, range [44.59, 98.0]

Nearest PDB structures (foldseek):
  5e4i-assembly1_A  TM=9.456E-01  e=1.565E-04  Mus musculus
  1cs6-assembly1_A-2  TM=8.936E-01  e=1.774E-04  Gallus gallus
  7ol4-assembly1_A  TM=8.968E-01  e=7.044E-04  Mus musculus
  4v2a-assembly1_A  TM=8.340E-01  e=3.375E-03  Homo sapiens
  3q8c-assembly1_A  TM=3.624E-01  e=7.400E-01  Bacillus anthracis